Protein AF-A0A815HP67-F1 (afdb_monomer_lite)

Structure (mmCIF, N/CA/C/O backbone):
data_AF-A0A815HP67-F1
#
_entry.id   AF-A0A815HP67-F1
#
loop_
_atom_site.group_PDB
_atom_site.id
_atom_site.type_symbol
_atom_site.label_atom_id
_atom_site.label_alt_id
_atom_site.label_comp_id
_atom_site.label_asym_id
_atom_site.label_entity_id
_atom_site.label_seq_id
_atom_site.pdbx_PDB_ins_code
_atom_site.Cartn_x
_atom_site.Cartn_y
_atom_site.Cartn_z
_atom_site.occupancy
_atom_site.B_iso_or_equiv
_atom_site.auth_seq_id
_atom_site.auth_comp_id
_atom_site.auth_asym_id
_atom_site.auth_atom_id
_atom_site.pdbx_PDB_model_num
ATOM 1 N N . MET A 1 1 ? -5.628 2.721 -18.991 1.00 46.38 1 MET A N 1
ATOM 2 C CA . MET A 1 1 ? -5.032 1.414 -19.336 1.00 46.38 1 MET A CA 1
ATOM 3 C C . MET A 1 1 ? -3.556 1.617 -19.675 1.00 46.38 1 MET A C 1
ATOM 5 O O . MET A 1 1 ? -3.263 2.146 -20.737 1.00 46.38 1 MET A O 1
ATOM 9 N N . ARG A 1 2 ? -2.639 1.291 -18.752 1.00 48.62 2 ARG A N 1
ATOM 10 C CA . ARG A 1 2 ? -1.168 1.286 -18.964 1.00 48.62 2 ARG A CA 1
ATOM 11 C C . ARG A 1 2 ? -0.573 -0.130 -18.894 1.00 48.62 2 ARG A C 1
ATOM 13 O O . ARG A 1 2 ? 0.636 -0.298 -18.946 1.00 48.62 2 ARG A O 1
ATOM 20 N N . GLU A 1 3 ? -1.431 -1.142 -18.811 1.00 46.03 3 GLU A N 1
ATOM 21 C CA . GLU A 1 3 ? -1.050 -2.548 -18.623 1.00 46.03 3 GLU A CA 1
ATOM 22 C C . GLU A 1 3 ? -0.541 -3.220 -19.912 1.00 46.03 3 GLU A C 1
ATOM 24 O O . GLU A 1 3 ? 0.019 -4.303 -19.845 1.00 46.03 3 GLU A O 1
ATOM 29 N N . ASN A 1 4 ? -0.659 -2.564 -21.075 1.00 46.50 4 ASN A N 1
ATOM 30 C CA . ASN A 1 4 ? -0.269 -3.136 -22.373 1.00 46.50 4 ASN A CA 1
ATOM 31 C C . ASN A 1 4 ? 1.069 -2.621 -22.941 1.00 46.50 4 ASN A C 1
ATOM 33 O O . ASN A 1 4 ? 1.409 -2.974 -24.066 1.00 46.50 4 ASN A O 1
ATOM 37 N N . VAL A 1 5 ? 1.815 -1.768 -22.224 1.00 55.84 5 VAL A N 1
ATOM 38 C CA . VAL A 1 5 ? 3.023 -1.109 -22.782 1.00 55.84 5 VAL A CA 1
ATOM 39 C C . VAL A 1 5 ? 4.274 -1.282 -21.914 1.00 55.84 5 VAL A C 1
ATOM 41 O O . VAL A 1 5 ? 5.384 -1.142 -22.419 1.00 55.84 5 VAL A O 1
ATOM 44 N N . LEU A 1 6 ? 4.133 -1.617 -20.629 1.00 55.84 6 LEU A N 1
ATOM 45 C CA . LEU A 1 6 ? 5.260 -1.666 -19.696 1.00 55.84 6 LEU A CA 1
ATOM 46 C C . LEU A 1 6 ? 5.501 -3.096 -19.192 1.00 55.84 6 LEU A C 1
ATOM 48 O O . LEU A 1 6 ? 4.534 -3.804 -18.905 1.00 55.84 6 LEU A O 1
ATOM 52 N N . PRO A 1 7 ? 6.766 -3.537 -19.060 1.00 60.34 7 PRO A N 1
ATOM 53 C CA . PRO A 1 7 ? 7.074 -4.822 -18.447 1.00 60.34 7 PRO A CA 1
ATOM 54 C C . PRO A 1 7 ? 6.505 -4.880 -17.015 1.00 60.34 7 PRO A C 1
ATOM 56 O O . PRO A 1 7 ? 6.495 -3.860 -16.322 1.00 60.34 7 PRO A O 1
ATOM 59 N N . PRO A 1 8 ? 6.065 -6.059 -16.538 1.00 60.09 8 PRO A N 1
ATOM 60 C CA . PRO A 1 8 ? 5.332 -6.229 -15.274 1.00 60.09 8 PRO A CA 1
ATOM 61 C C . PRO A 1 8 ? 6.086 -5.775 -14.009 1.00 60.09 8 PRO A C 1
ATOM 63 O O . PRO A 1 8 ? 5.477 -5.643 -12.952 1.00 60.09 8 PRO A O 1
ATOM 66 N N . ASN A 1 9 ? 7.382 -5.472 -14.126 1.00 61.38 9 ASN A N 1
ATOM 67 C CA . ASN A 1 9 ? 8.241 -4.998 -13.037 1.00 61.38 9 ASN A CA 1
ATOM 68 C C . ASN A 1 9 ? 8.541 -3.492 -13.122 1.00 61.38 9 ASN A C 1
ATOM 70 O O . ASN A 1 9 ? 9.478 -3.004 -12.488 1.00 61.38 9 ASN A O 1
ATOM 74 N N . HIS A 1 10 ? 7.798 -2.744 -13.941 1.00 69.25 10 HIS A N 1
ATOM 75 C CA . HIS A 1 10 ? 8.003 -1.308 -14.060 1.00 69.25 10 HIS A CA 1
ATOM 76 C C . HIS A 1 10 ? 7.533 -0.589 -12.790 1.00 69.25 10 HIS A C 1
ATOM 78 O O . HIS A 1 10 ? 6.432 -0.833 -12.293 1.00 69.25 10 HIS A O 1
ATOM 84 N N . GLN A 1 11 ? 8.345 0.352 -12.304 1.00 73.25 11 GLN A N 1
ATOM 85 C CA . GLN A 1 11 ? 8.074 1.153 -11.105 1.00 73.25 11 GLN A CA 1
ATOM 86 C C . GLN A 1 11 ? 6.689 1.833 -11.139 1.00 73.25 11 GLN A C 1
ATOM 88 O O . GLN A 1 11 ? 6.057 2.020 -10.102 1.00 73.25 11 GLN A O 1
ATOM 93 N N . ASP A 1 12 ? 6.179 2.145 -12.333 1.00 79.50 12 ASP A N 1
ATOM 94 C CA . ASP A 1 12 ? 4.853 2.750 -12.526 1.00 79.50 12 ASP A CA 1
ATOM 95 C C . ASP A 1 12 ? 3.689 1.862 -12.066 1.00 79.50 12 ASP A C 1
ATOM 97 O O . ASP A 1 12 ? 2.636 2.381 -11.682 1.00 79.50 12 ASP A O 1
ATOM 101 N N . ILE A 1 13 ? 3.859 0.536 -12.082 1.00 80.88 13 ILE A N 1
ATOM 102 C CA . ILE A 1 13 ? 2.863 -0.404 -11.551 1.00 80.88 13 ILE A CA 1
ATOM 103 C C . ILE A 1 13 ? 2.818 -0.272 -10.026 1.00 80.88 13 ILE A C 1
ATOM 105 O O . ILE A 1 13 ? 1.735 -0.136 -9.458 1.00 80.88 13 ILE A O 1
ATOM 109 N N . GLY A 1 14 ? 3.988 -0.208 -9.378 1.00 83.50 14 GLY A N 1
ATOM 110 C CA . GLY A 1 14 ? 4.107 0.077 -7.947 1.00 83.50 14 GLY A CA 1
ATOM 111 C C . GLY A 1 14 ? 3.456 1.412 -7.582 1.00 83.50 14 GLY A C 1
ATOM 112 O O . GLY A 1 14 ? 2.608 1.452 -6.696 1.00 83.50 14 GLY A O 1
ATOM 113 N N . LYS A 1 15 ? 3.743 2.481 -8.338 1.00 83.81 15 LYS A N 1
ATOM 114 C CA . LYS A 1 15 ? 3.153 3.814 -8.110 1.00 83.81 15 LYS A CA 1
ATOM 115 C C . LYS A 1 15 ? 1.637 3.814 -8.253 1.00 83.81 15 LYS A C 1
ATOM 117 O O . LYS A 1 15 ? 0.934 4.425 -7.455 1.00 83.81 15 LYS A O 1
ATOM 122 N N . SER A 1 16 ? 1.120 3.111 -9.257 1.00 86.38 16 SER A N 1
ATOM 123 C CA . SER A 1 16 ? -0.324 3.001 -9.468 1.00 86.38 16 SER A CA 1
ATOM 124 C C . SER A 1 16 ? -1.005 2.281 -8.301 1.00 86.38 16 SER A C 1
ATOM 126 O O . SER A 1 16 ? -2.046 2.736 -7.833 1.00 86.38 16 SER A O 1
ATOM 128 N N . LEU A 1 17 ? -0.402 1.201 -7.792 1.00 87.56 17 LEU A N 1
ATOM 129 C CA . LEU A 1 17 ? -0.900 0.472 -6.622 1.00 87.56 17 LEU A CA 1
ATOM 130 C C . LEU A 1 17 ? -0.835 1.321 -5.345 1.00 87.56 17 LEU A C 1
ATOM 132 O O . LEU A 1 17 ? -1.811 1.346 -4.597 1.00 87.56 17 LEU A O 1
ATOM 1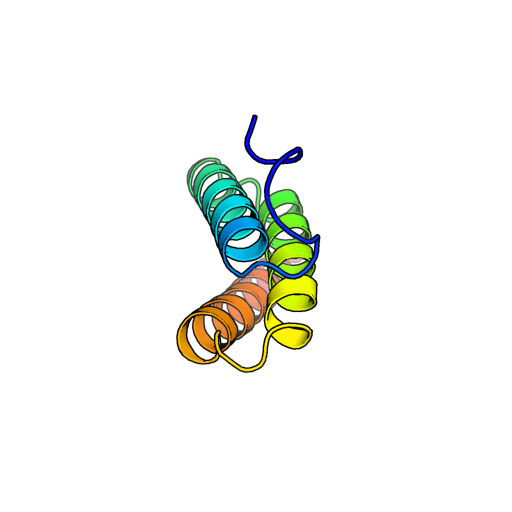36 N N . SER A 1 18 ? 0.252 2.068 -5.129 1.00 85.69 18 SER A N 1
ATOM 137 C CA . SER A 1 18 ? 0.369 3.003 -4.003 1.00 85.69 18 SER A CA 1
ATOM 138 C C . SER A 1 18 ? -0.690 4.101 -4.054 1.00 85.69 18 SER A C 1
ATOM 140 O O . SER A 1 18 ? -1.328 4.385 -3.046 1.00 85.69 18 SER A O 1
ATOM 142 N N . ASN A 1 19 ? -0.955 4.671 -5.230 1.00 88.12 19 ASN A N 1
ATOM 143 C CA . ASN A 1 19 ? -2.001 5.682 -5.386 1.00 88.12 19 ASN A CA 1
ATOM 144 C C . ASN A 1 19 ? -3.395 5.128 -5.065 1.00 88.12 19 ASN A C 1
ATOM 146 O O . ASN A 1 19 ? -4.205 5.817 -4.451 1.00 88.12 19 ASN A O 1
ATOM 150 N N . ILE A 1 20 ? -3.670 3.874 -5.435 1.00 89.00 20 ILE A N 1
ATOM 151 C CA . ILE A 1 20 ? -4.918 3.202 -5.056 1.00 89.00 20 ILE A CA 1
ATOM 152 C C . ILE A 1 20 ? -4.981 3.011 -3.532 1.00 89.00 20 ILE A C 1
ATOM 154 O O . ILE A 1 20 ? -6.015 3.296 -2.929 1.00 89.00 20 ILE A O 1
ATOM 158 N N . GLY A 1 21 ? -3.877 2.591 -2.904 1.00 88.94 21 GLY A N 1
ATOM 159 C CA . GLY A 1 21 ? -3.754 2.504 -1.446 1.00 88.94 21 GLY A CA 1
ATOM 160 C C . GLY A 1 21 ? -4.074 3.831 -0.750 1.00 88.94 21 GLY A C 1
ATOM 161 O O . GLY A 1 21 ? -4.922 3.853 0.138 1.00 88.94 21 GLY A O 1
ATOM 162 N N . LEU A 1 22 ? -3.508 4.943 -1.229 1.00 87.56 22 LEU A N 1
ATOM 163 C CA . LEU A 1 22 ? -3.790 6.297 -0.730 1.00 87.56 22 LEU A CA 1
ATOM 164 C C . LEU A 1 22 ? -5.273 6.673 -0.857 1.00 87.56 22 LEU A C 1
ATOM 166 O O . LEU A 1 22 ? -5.859 7.224 0.074 1.00 87.56 22 LEU A O 1
ATOM 170 N N . CYS A 1 23 ? -5.922 6.351 -1.980 1.00 89.56 23 CYS A N 1
ATOM 171 C CA . CYS A 1 23 ? -7.360 6.586 -2.126 1.00 89.56 23 CYS A CA 1
ATOM 172 C C . CYS A 1 23 ? -8.170 5.825 -1.067 1.00 89.56 23 CYS A C 1
ATOM 174 O O . CYS A 1 23 ? -9.088 6.389 -0.474 1.00 89.56 23 CYS A O 1
ATOM 176 N N . TYR A 1 24 ? -7.826 4.563 -0.799 1.00 87.94 24 TYR A N 1
ATOM 177 C CA . TYR A 1 24 ? -8.491 3.773 0.239 1.00 87.94 24 TYR A CA 1
ATOM 178 C C . TYR A 1 24 ? -8.163 4.242 1.661 1.00 87.94 24 TYR A C 1
ATOM 180 O O . TYR A 1 24 ? -9.001 4.092 2.553 1.00 87.94 24 TYR A O 1
ATOM 188 N N . GLU A 1 25 ? -6.994 4.849 1.866 1.00 85.88 25 GLU A N 1
ATOM 189 C CA . GLU A 1 25 ? -6.595 5.471 3.130 1.00 85.88 25 GLU A CA 1
ATOM 190 C C . GLU A 1 25 ? -7.506 6.659 3.445 1.00 85.88 25 GLU A C 1
ATOM 192 O O . GLU A 1 25 ? -8.085 6.722 4.528 1.00 85.88 25 GLU A O 1
ATOM 197 N N . HIS A 1 26 ? -7.772 7.516 2.453 1.00 87.25 26 HIS A N 1
ATOM 198 C CA . HIS A 1 26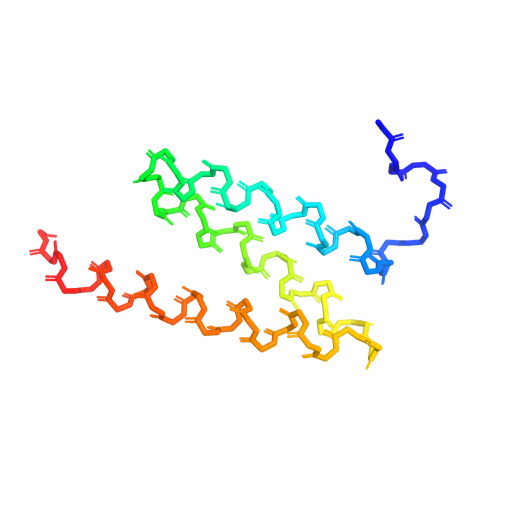 ? -8.760 8.594 2.573 1.00 87.25 26 HIS A CA 1
ATOM 199 C C . HIS A 1 26 ? -10.193 8.093 2.804 1.00 87.25 26 HIS A C 1
ATOM 201 O O . HIS A 1 26 ? -11.003 8.802 3.400 1.00 87.25 26 HIS A O 1
ATOM 207 N N . LEU A 1 27 ? -10.515 6.873 2.365 1.00 88.88 27 LEU A N 1
ATOM 208 C CA . LEU A 1 27 ? -11.802 6.220 2.626 1.00 88.88 27 LEU A CA 1
ATOM 209 C C . LEU A 1 27 ? -11.843 5.478 3.973 1.00 88.88 27 LEU A C 1
ATOM 211 O O . LEU A 1 27 ? -12.843 4.829 4.280 1.00 88.88 27 LEU A O 1
ATOM 215 N N . ASN A 1 28 ? -10.774 5.551 4.772 1.00 86.19 28 ASN A N 1
ATOM 216 C CA . ASN A 1 28 ? -10.608 4.848 6.044 1.00 86.19 28 ASN A CA 1
ATOM 217 C C . ASN A 1 28 ? -10.750 3.312 5.927 1.00 86.19 28 ASN A C 1
ATOM 219 O O . ASN A 1 28 ? -11.038 2.611 6.899 1.00 86.19 28 ASN A O 1
ATOM 223 N N . GLN A 1 29 ? -10.540 2.759 4.728 1.00 87.69 29 GLN A N 1
ATOM 224 C CA . GLN A 1 29 ? -10.660 1.328 4.442 1.00 87.69 29 GLN A CA 1
ATOM 225 C C . GLN A 1 29 ? -9.324 0.612 4.676 1.00 87.69 29 GLN A C 1
ATOM 227 O O . GLN A 1 29 ? -8.772 -0.009 3.769 1.00 87.69 29 GLN A O 1
ATOM 232 N N . ARG A 1 30 ? -8.808 0.671 5.912 1.00 84.50 30 ARG A N 1
ATOM 233 C CA . ARG A 1 30 ? -7.457 0.199 6.293 1.00 84.50 30 ARG A CA 1
ATOM 234 C C . ARG A 1 30 ? -7.091 -1.204 5.780 1.00 84.50 30 ARG A C 1
ATOM 236 O O . ARG A 1 30 ? -5.980 -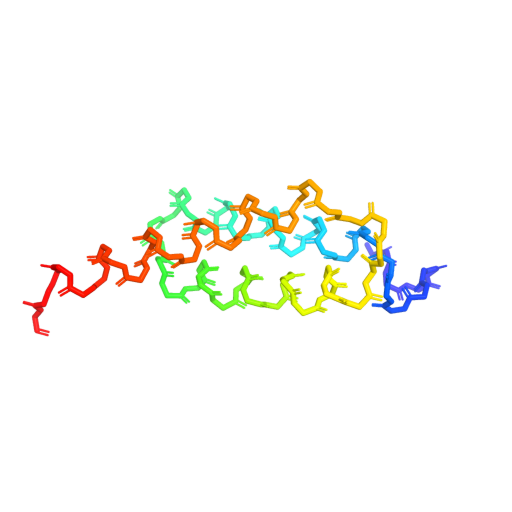1.411 5.304 1.00 84.50 30 ARG A O 1
ATOM 243 N N . LYS A 1 31 ? -8.039 -2.154 5.796 1.00 86.19 31 LYS A N 1
ATOM 244 C CA . LYS A 1 31 ? -7.837 -3.522 5.269 1.00 86.19 31 LYS A CA 1
ATOM 245 C C . LYS A 1 31 ? -7.469 -3.542 3.782 1.00 86.19 31 LYS A C 1
ATOM 247 O O . LYS A 1 31 ? -6.629 -4.333 3.369 1.00 86.19 31 LYS A O 1
ATOM 252 N N . LEU A 1 32 ? -8.109 -2.690 2.981 1.00 87.69 32 LEU A N 1
ATOM 253 C CA . LEU A 1 32 ? -7.824 -2.585 1.552 1.00 87.69 32 LEU A CA 1
ATOM 254 C C . LEU A 1 32 ? -6.495 -1.870 1.321 1.00 87.69 32 LEU A C 1
ATOM 256 O O . LEU A 1 32 ? -5.712 -2.322 0.491 1.00 87.69 32 LEU A O 1
ATOM 260 N N . VAL A 1 33 ? -6.203 -0.825 2.103 1.00 89.62 33 VAL A N 1
ATOM 261 C CA . VAL A 1 33 ? -4.925 -0.098 2.041 1.00 89.62 33 VAL A CA 1
ATOM 262 C C . VAL A 1 33 ? -3.739 -1.046 2.211 1.00 89.62 33 VAL A C 1
ATOM 264 O O . VAL A 1 33 ? -2.852 -1.052 1.361 1.00 89.62 33 VAL A O 1
ATOM 267 N N . LEU A 1 34 ? -3.770 -1.903 3.241 1.00 88.75 34 LEU A N 1
ATOM 268 C CA . LEU A 1 34 ? -2.730 -2.910 3.478 1.00 88.75 34 LEU A CA 1
ATOM 269 C C . LEU A 1 34 ? -2.523 -3.813 2.257 1.00 88.75 34 LEU A C 1
ATOM 271 O O . LEU A 1 34 ? -1.407 -3.920 1.759 1.00 88.75 34 LEU A O 1
ATOM 275 N N . GLY A 1 35 ? -3.598 -4.380 1.703 1.00 89.75 35 GLY A N 1
ATOM 276 C CA . GLY A 1 35 ? -3.492 -5.264 0.540 1.00 89.75 35 GLY A CA 1
ATOM 277 C C . GLY A 1 35 ? -2.929 -4.578 -0.714 1.00 89.75 35 GLY A C 1
ATOM 278 O O . GLY A 1 35 ? -2.198 -5.200 -1.488 1.00 89.75 35 GLY A O 1
ATOM 279 N N . TYR A 1 36 ? -3.230 -3.294 -0.939 1.00 91.50 36 TYR A N 1
ATOM 280 C CA . TYR A 1 36 ? -2.667 -2.544 -2.069 1.00 91.50 36 TYR A CA 1
ATOM 281 C C . TYR A 1 36 ? -1.201 -2.161 -1.848 1.00 91.50 36 TYR A C 1
ATOM 283 O O . TYR A 1 36 ? -0.396 -2.311 -2.771 1.00 91.50 36 TYR A O 1
ATOM 291 N N . TYR A 1 37 ? -0.836 -1.730 -0.641 1.00 90.00 37 TYR A N 1
ATOM 292 C CA . TYR A 1 37 ? 0.547 -1.406 -0.295 1.00 90.00 37 TYR A CA 1
ATOM 293 C C . TYR A 1 37 ? 1.457 -2.640 -0.280 1.00 90.00 37 TYR A C 1
ATOM 295 O O . TYR A 1 37 ? 2.568 -2.569 -0.800 1.00 90.00 37 TYR A O 1
ATOM 303 N N . GLU A 1 38 ? 0.989 -3.799 0.186 1.00 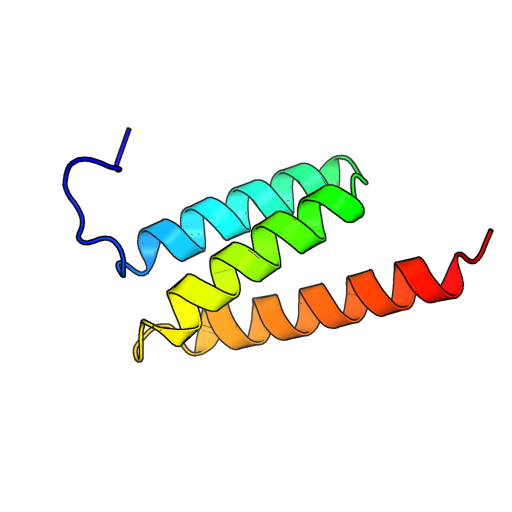89.94 38 GLU A N 1
ATOM 304 C CA . GLU A 1 38 ? 1.745 -5.057 0.100 1.00 89.94 38 GLU A CA 1
ATOM 305 C C . GLU A 1 38 ? 2.043 -5.447 -1.353 1.00 89.94 38 GLU A C 1
ATOM 307 O O . GLU A 1 38 ? 3.170 -5.812 -1.697 1.00 89.94 38 GLU A O 1
ATOM 312 N N . ARG A 1 39 ? 1.052 -5.317 -2.244 1.00 89.38 39 ARG A N 1
ATOM 313 C CA . ARG A 1 39 ? 1.241 -5.574 -3.680 1.00 89.38 39 ARG A CA 1
ATOM 314 C C . ARG A 1 39 ? 2.211 -4.580 -4.313 1.00 89.38 39 ARG A C 1
ATOM 316 O O . ARG A 1 39 ? 3.049 -4.992 -5.113 1.00 89.38 39 ARG A O 1
ATOM 323 N N . ALA A 1 40 ? 2.123 -3.299 -3.952 1.00 87.81 40 ALA A N 1
ATOM 324 C CA . ALA A 1 40 ? 3.072 -2.284 -4.403 1.00 87.81 40 ALA A CA 1
ATOM 325 C C . ALA A 1 40 ? 4.498 -2.633 -3.948 1.00 87.81 40 ALA A C 1
ATOM 327 O O . ALA A 1 40 ? 5.434 -2.595 -4.747 1.00 87.81 40 ALA A O 1
ATOM 328 N N . LEU A 1 41 ? 4.653 -3.075 -2.696 1.00 88.00 41 LEU A N 1
ATOM 329 C CA . LEU A 1 41 ? 5.933 -3.469 -2.122 1.00 88.00 41 LEU A CA 1
ATOM 330 C C . LEU A 1 41 ? 6.576 -4.648 -2.862 1.00 88.00 41 LEU A C 1
ATOM 332 O O . LEU A 1 41 ? 7.789 -4.649 -3.061 1.00 88.00 41 LEU A O 1
ATOM 336 N N . VAL A 1 42 ? 5.795 -5.638 -3.305 1.00 88.38 42 VAL A N 1
ATOM 337 C CA . VAL A 1 42 ? 6.312 -6.756 -4.116 1.00 88.38 42 VAL A CA 1
ATOM 338 C C . VAL A 1 42 ? 6.910 -6.253 -5.432 1.00 88.38 42 VAL A C 1
ATOM 340 O O . VAL A 1 42 ? 8.015 -6.662 -5.790 1.00 88.38 42 VAL A O 1
ATOM 343 N N . VAL A 1 43 ? 6.231 -5.329 -6.118 1.00 85.38 43 VAL A N 1
ATOM 344 C CA . VAL A 1 43 ? 6.728 -4.732 -7.371 1.00 85.38 43 VAL A CA 1
ATOM 345 C C . VAL A 1 43 ? 8.004 -3.928 -7.117 1.00 85.38 43 VAL A C 1
ATOM 347 O O . VAL A 1 43 ? 8.987 -4.081 -7.839 1.00 85.38 43 VAL A O 1
ATOM 350 N N . TYR A 1 44 ? 8.034 -3.124 -6.052 1.00 83.94 44 TYR A N 1
ATOM 351 C CA . TYR A 1 44 ? 9.219 -2.343 -5.695 1.00 83.94 44 TYR A CA 1
ATOM 352 C C . TYR A 1 44 ? 10.399 -3.207 -5.243 1.00 83.94 44 TYR A C 1
ATOM 354 O O . TYR A 1 44 ? 11.536 -2.903 -5.581 1.00 83.94 44 TYR A O 1
ATOM 362 N N . LYS A 1 45 ? 10.164 -4.335 -4.565 1.00 82.94 45 LYS A N 1
ATOM 363 C CA . LYS A 1 45 ? 11.222 -5.307 -4.234 1.00 82.94 45 LYS A CA 1
ATOM 364 C C . LYS A 1 45 ? 11.838 -5.953 -5.475 1.00 82.94 45 LYS A C 1
ATOM 366 O O . LYS A 1 45 ? 13.012 -6.308 -5.451 1.00 82.94 45 LYS A O 1
ATOM 371 N N . GLN A 1 46 ? 11.069 -6.088 -6.553 1.00 83.69 46 GLN A N 1
ATOM 372 C CA . GLN A 1 46 ? 11.549 -6.594 -7.841 1.00 83.69 46 GLN A CA 1
ATOM 373 C C . GLN A 1 46 ? 12.223 -5.509 -8.701 1.00 83.69 46 GLN A C 1
ATOM 375 O O . GLN A 1 46 ? 12.819 -5.837 -9.727 1.00 83.69 46 GLN A O 1
ATOM 380 N N . CYS A 1 47 ? 12.163 -4.236 -8.287 1.00 76.44 47 CYS A N 1
ATOM 381 C CA . CYS A 1 47 ? 12.734 -3.094 -8.996 1.00 76.44 47 CYS A CA 1
ATOM 382 C C . CYS A 1 47 ? 13.847 -2.419 -8.160 1.00 76.44 47 CYS A C 1
ATOM 384 O O . CYS A 1 47 ? 13.552 -1.627 -7.265 1.00 76.44 47 CYS A O 1
ATOM 386 N N . PRO A 1 48 ? 15.140 -2.658 -8.457 1.00 67.06 48 PRO A N 1
ATOM 387 C CA . PRO A 1 48 ? 16.263 -2.129 -7.669 1.00 67.06 48 PRO A CA 1
ATOM 388 C C . PRO A 1 48 ? 16.362 -0.597 -7.612 1.00 67.06 48 PRO A C 1
ATOM 390 O O . PRO A 1 48 ? 17.055 -0.063 -6.755 1.00 67.06 48 PRO A O 1
ATOM 393 N N . LEU A 1 49 ? 15.706 0.105 -8.540 1.00 68.19 49 LEU A N 1
ATOM 394 C CA . LEU A 1 49 ? 15.774 1.563 -8.689 1.00 68.19 49 LEU A CA 1
ATOM 395 C C . LEU A 1 49 ? 14.720 2.312 -7.856 1.00 68.19 49 LEU A C 1
ATOM 397 O O . LEU A 1 49 ? 14.721 3.537 -7.833 1.00 68.19 49 LEU A O 1
ATOM 401 N N . ALA A 1 50 ? 13.812 1.601 -7.185 1.00 65.50 50 ALA A N 1
ATOM 402 C CA . ALA A 1 50 ? 12.658 2.192 -6.509 1.00 65.50 50 ALA A CA 1
ATOM 403 C C . ALA A 1 50 ? 12.817 2.300 -4.980 1.00 65.50 50 ALA A C 1
ATOM 405 O O . ALA A 1 50 ? 11.854 2.136 -4.230 1.00 65.50 50 ALA A O 1
ATOM 406 N N . THR A 1 51 ? 14.042 2.539 -4.515 1.00 62.72 51 THR A N 1
ATOM 407 C CA . THR A 1 51 ? 14.425 2.490 -3.097 1.00 62.72 51 THR A CA 1
ATOM 408 C C . THR A 1 51 ? 13.673 3.505 -2.231 1.00 62.72 51 THR A C 1
ATOM 410 O O . THR A 1 51 ? 13.302 3.170 -1.108 1.00 62.72 51 THR A O 1
ATOM 413 N N . ASP A 1 52 ? 13.391 4.698 -2.764 1.00 71.56 52 ASP A N 1
ATOM 414 C CA . ASP A 1 52 ? 12.710 5.769 -2.021 1.00 71.56 52 ASP A CA 1
ATOM 415 C C . ASP A 1 52 ? 11.241 5.416 -1.730 1.00 71.56 52 ASP A C 1
ATOM 417 O O . ASP A 1 52 ? 10.790 5.472 -0.590 1.00 71.56 52 ASP A O 1
ATOM 421 N N . GLU A 1 53 ? 10.512 4.960 -2.752 1.00 75.25 53 GLU A N 1
ATOM 422 C CA . GLU A 1 53 ? 9.094 4.569 -2.649 1.00 75.25 53 GLU A CA 1
ATOM 423 C C . GLU A 1 53 ? 8.909 3.325 -1.771 1.00 75.25 53 GLU A C 1
ATOM 425 O O . GLU A 1 53 ? 7.909 3.174 -1.067 1.00 75.25 53 GLU A O 1
ATOM 430 N N . ARG A 1 54 ? 9.897 2.423 -1.794 1.00 79.75 54 ARG A N 1
ATOM 431 C CA . ARG A 1 54 ? 9.885 1.196 -1.001 1.00 79.75 54 ARG A CA 1
ATOM 432 C C . ARG A 1 54 ? 9.816 1.491 0.496 1.00 79.75 54 ARG A C 1
ATOM 434 O O . ARG A 1 54 ? 8.973 0.909 1.175 1.00 79.75 54 ARG A O 1
ATOM 441 N N . TRP A 1 55 ? 10.681 2.372 0.998 1.00 80.44 55 TRP A N 1
ATOM 442 C CA . TRP A 1 55 ? 10.743 2.679 2.429 1.00 80.44 55 TRP A CA 1
ATOM 443 C C . TRP A 1 55 ? 9.455 3.350 2.921 1.00 80.44 55 TRP A C 1
ATOM 445 O O . TRP A 1 55 ? 8.930 2.988 3.973 1.00 80.44 55 TRP A O 1
ATOM 455 N N . THR A 1 56 ? 8.888 4.263 2.125 1.00 84.62 56 THR A N 1
ATOM 456 C CA . THR A 1 56 ? 7.617 4.927 2.449 1.00 84.62 56 THR A CA 1
ATOM 457 C C . THR A 1 56 ? 6.472 3.928 2.606 1.00 84.62 56 THR A C 1
ATOM 459 O O . THR A 1 56 ? 5.669 4.048 3.528 1.00 84.62 56 THR A O 1
ATOM 462 N N . ILE A 1 57 ? 6.405 2.919 1.737 1.00 86.06 57 ILE A N 1
ATOM 463 C CA . ILE A 1 57 ? 5.351 1.899 1.775 1.00 86.06 57 ILE A CA 1
ATOM 464 C C . ILE A 1 57 ? 5.554 0.925 2.932 1.00 86.06 57 ILE A C 1
ATOM 466 O O . ILE A 1 57 ? 4.580 0.576 3.593 1.00 86.06 57 ILE A O 1
ATOM 470 N N . GLU A 1 58 ? 6.796 0.509 3.200 1.00 87.19 58 GLU A N 1
ATOM 471 C CA . GLU A 1 58 ? 7.122 -0.342 4.354 1.00 87.19 58 GLU A CA 1
ATOM 472 C C . GLU A 1 58 ? 6.684 0.335 5.665 1.00 87.19 58 GLU A C 1
ATOM 474 O O . GLU A 1 58 ? 5.933 -0.265 6.434 1.00 87.19 58 GLU A O 1
ATOM 479 N N . LEU A 1 59 ? 7.025 1.616 5.858 1.00 88.62 59 LEU A N 1
ATOM 480 C CA . LEU A 1 59 ? 6.607 2.397 7.029 1.00 88.62 59 LEU A CA 1
ATOM 481 C C . LEU A 1 59 ? 5.078 2.475 7.155 1.00 88.62 59 LEU A C 1
ATOM 483 O O . LEU A 1 59 ? 4.522 2.322 8.242 1.00 88.62 59 LEU A O 1
ATOM 487 N N . LYS A 1 60 ? 4.384 2.697 6.034 1.00 87.19 60 LYS A N 1
ATOM 488 C CA . LYS A 1 60 ? 2.928 2.853 6.018 1.00 87.19 60 LYS A CA 1
ATOM 489 C C . LYS A 1 60 ? 2.192 1.557 6.358 1.00 87.19 60 LYS A C 1
ATOM 491 O O . LYS A 1 60 ? 1.186 1.582 7.063 1.00 87.19 60 LYS A O 1
ATOM 496 N N . ILE A 1 61 ? 2.699 0.421 5.878 1.00 88.81 61 ILE A N 1
ATOM 497 C CA . ILE A 1 61 ? 2.175 -0.908 6.220 1.00 88.81 61 ILE A CA 1
ATOM 498 C C . ILE A 1 61 ? 2.338 -1.179 7.718 1.00 88.81 61 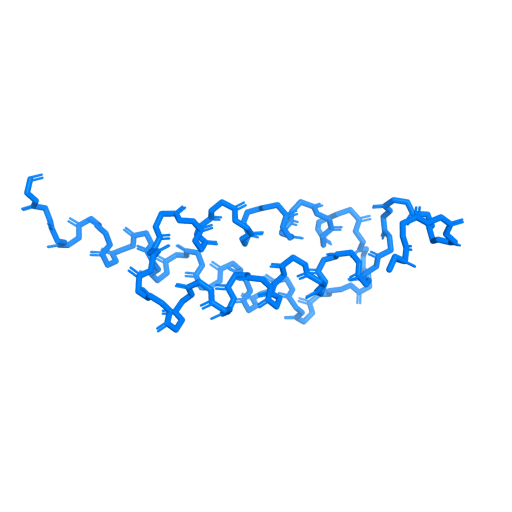ILE A C 1
ATOM 500 O O . ILE A 1 61 ? 1.404 -1.680 8.348 1.00 88.81 61 ILE A O 1
ATOM 504 N N . GLU A 1 62 ? 3.496 -0.847 8.292 1.00 89.38 62 GLU A N 1
ATOM 505 C CA . GLU A 1 62 ? 3.753 -1.016 9.725 1.00 89.38 62 GLU A CA 1
ATOM 506 C C . GLU A 1 62 ? 2.817 -0.148 10.573 1.00 89.38 62 GLU A C 1
ATOM 508 O O . GLU A 1 62 ? 2.164 -0.670 11.477 1.00 89.38 62 GLU A O 1
ATOM 513 N N . GLU A 1 63 ? 2.679 1.141 10.241 1.00 87.81 63 GLU A N 1
ATOM 514 C CA . GLU A 1 63 ? 1.760 2.074 10.909 1.00 87.81 63 GLU A CA 1
ATOM 515 C C . GLU A 1 63 ? 0.323 1.528 10.915 1.00 87.81 63 GLU A C 1
ATOM 517 O O . GLU A 1 63 ? -0.289 1.380 11.973 1.00 87.81 63 GLU A O 1
ATOM 522 N N . LEU A 1 64 ? -0.192 1.136 9.747 1.00 86.12 64 LEU A N 1
ATOM 523 C CA . LEU A 1 64 ? -1.551 0.608 9.606 1.00 86.12 64 LEU A CA 1
ATOM 524 C C . LEU A 1 64 ? -1.753 -0.718 10.346 1.00 86.12 64 LEU A C 1
ATOM 526 O O . LEU A 1 64 ? -2.826 -0.959 10.902 1.00 86.12 64 LEU A O 1
ATOM 530 N N . SER A 1 65 ? -0.731 -1.574 10.370 1.00 85.81 65 SER A N 1
ATOM 531 C CA . SER A 1 65 ? -0.770 -2.840 11.107 1.00 85.81 65 SER A CA 1
ATOM 532 C C . SER A 1 65 ? -0.821 -2.601 12.617 1.00 85.81 65 SER A C 1
ATOM 534 O O . SER A 1 65 ? -1.579 -3.271 13.321 1.00 85.81 65 SER A O 1
ATOM 536 N N . ILE A 1 66 ? -0.066 -1.617 13.117 1.00 86.12 66 ILE A N 1
ATOM 537 C CA . ILE A 1 66 ? -0.091 -1.201 14.524 1.00 86.12 66 ILE A CA 1
ATOM 538 C C . ILE A 1 66 ? -1.452 -0.596 14.873 1.00 86.12 66 ILE A C 1
ATOM 540 O O . ILE A 1 66 ? -2.049 -1.017 15.862 1.00 86.12 66 ILE A O 1
ATOM 544 N N . GLU A 1 67 ? -1.976 0.326 14.061 1.00 82.69 67 GLU A N 1
ATOM 545 C CA . GLU A 1 67 ? -3.299 0.927 14.277 1.00 82.69 67 GLU A CA 1
ATOM 546 C C . GLU A 1 67 ? -4.400 -0.135 14.354 1.00 82.69 67 GLU A C 1
ATOM 548 O O . GLU A 1 67 ? -5.245 -0.104 15.248 1.00 82.69 67 GLU A O 1
ATOM 553 N N . MET A 1 68 ? -4.391 -1.103 13.434 1.00 79.88 68 MET A N 1
ATOM 554 C CA . MET A 1 68 ? -5.379 -2.181 13.423 1.00 79.88 68 MET A CA 1
ATOM 555 C C . MET A 1 68 ? -5.258 -3.115 14.632 1.00 79.88 68 MET A C 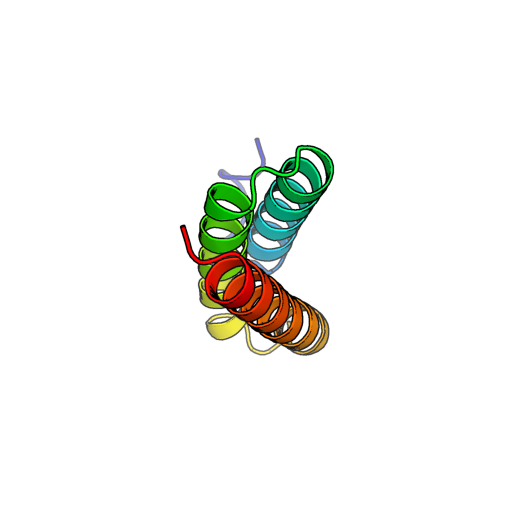1
ATOM 557 O O . MET A 1 68 ? -6.281 -3.586 15.120 1.00 79.88 68 MET A O 1
ATOM 561 N N . ASN A 1 69 ? -4.045 -3.359 15.132 1.00 79.06 69 ASN A N 1
ATOM 562 C CA . ASN A 1 69 ? -3.813 -4.169 16.329 1.00 79.06 69 ASN A CA 1
ATOM 563 C C . ASN A 1 69 ? -4.175 -3.416 17.627 1.00 79.06 69 ASN A C 1
ATOM 565 O O . ASN A 1 69 ? -4.663 -4.011 18.583 1.00 79.06 69 ASN A O 1
ATOM 569 N N . GLN A 1 70 ? -3.981 -2.093 17.667 1.00 69.56 70 GLN A N 1
ATOM 570 C CA . GLN A 1 70 ? -4.387 -1.244 18.795 1.00 69.56 70 GLN A CA 1
ATOM 571 C C . GLN A 1 70 ? -5.909 -1.050 18.882 1.00 69.56 70 GLN A C 1
ATOM 573 O O . GLN A 1 70 ? -6.434 -0.819 19.968 1.00 69.56 70 GLN A O 1
ATOM 578 N N . LEU A 1 71 ? -6.628 -1.185 17.764 1.00 60.31 71 LEU A N 1
ATOM 579 C CA . LEU A 1 71 ? -8.092 -1.095 17.680 1.00 60.31 71 LEU A CA 1
ATOM 580 C C . LEU A 1 71 ? -8.827 -2.403 18.023 1.00 60.31 71 LEU A C 1
ATOM 582 O O . LEU A 1 71 ? -9.987 -2.546 17.646 1.00 60.31 71 LEU A O 1
ATOM 586 N N . ASN A 1 72 ? -8.165 -3.335 18.714 1.00 47.66 72 ASN A N 1
ATOM 587 C CA . ASN A 1 72 ? -8.662 -4.662 19.089 1.00 47.66 72 ASN A CA 1
ATOM 588 C C . ASN A 1 72 ? -10.135 -4.643 19.581 1.00 47.66 72 ASN A C 1
ATOM 590 O O . ASN A 1 72 ? -10.415 -4.301 20.734 1.00 47.66 72 ASN A O 1
ATOM 594 N N . ILE A 1 73 ? -11.053 -5.011 18.678 1.00 53.75 73 ILE A N 1
ATOM 595 C CA . ILE A 1 73 ? -12.357 -5.635 18.954 1.00 53.75 73 ILE A CA 1
ATOM 596 C C . ILE A 1 73 ? -12.142 -7.134 18.780 1.00 53.75 73 ILE A C 1
ATOM 598 O O . ILE A 1 73 ? -11.544 -7.497 17.739 1.00 53.75 73 ILE A O 1
#

pLDDT: mean 78.67, std 13.02, range [46.03, 91.5]

Foldseek 3Di:
DCVPPDDPLDLVQLVVLQVVLVVVVVVVVLVSSLVSLVVSLVSVVSPPVNVVVNVVSVVVNVVSVVVVVVVDD

InterPro domains:
  IPR011990 Tetratricopeptide-like helical domain superfamily [G3DSA:1.25.40.10] (1-62)

Organism: NCBI:txid433720

Secondary structure (DSSP, 8-state):
--TTTS-TT-HHHHHHHHHHHHHHHHTT-HHHHHHHHHHHHHHHHT-TT-HHHHHHHHHHHHHHHHHHHHT--

Radius of gyration: 12.95 Å; chains: 1; bounding box: 29×15×42 Å

Sequence (73 aa):
MRENVLPPNHQDIGKSLSNIGLCYEHLNQRKLVLGYYERALVVYKQCPLATDERWTIELKIEELSIEMNQLNI